Protein AF-A0A7W1TIG7-F1 (afdb_monomer_lite)

pLDDT: mean 81.59, std 11.73, range [43.5, 94.06]

Radius of gyration: 27.11 Å; chains: 1; bounding box: 60×19×97 Å

Sequence (153 aa):
MLNHCSVDQKTMEKQCDNNDLTMRTILGYTNSSRKVLTMQTILLFLNLLVSLASAVAAVIALIQPASFSGSSHVVPGEVFYVRMYAARSIPFGLAAGILPFWPGGPAVAWVLFTAAVIQIMDVIIAVGKKERGMIIGASVGALVHLLCGIAIM

Structure (mmCIF, N/CA/C/O backbone):
data_AF-A0A7W1TIG7-F1
#
_entry.id   AF-A0A7W1TIG7-F1
#
loop_
_atom_site.group_PDB
_atom_site.id
_atom_site.type_symbol
_atom_site.label_atom_id
_atom_site.label_alt_id
_atom_site.label_comp_id
_atom_site.label_asym_id
_atom_site.label_entity_id
_atom_site.label_seq_id
_atom_site.pdbx_PDB_ins_code
_atom_site.Cartn_x
_atom_site.Cartn_y
_atom_site.Cartn_z
_atom_site.occupancy
_atom_site.B_iso_or_equiv
_atom_site.auth_seq_id
_atom_site.auth_comp_id
_atom_site.auth_asym_id
_atom_site.auth_atom_id
_atom_site.pdbx_PDB_model_num
ATOM 1 N N . MET A 1 1 ? -37.304 5.225 68.925 1.00 43.50 1 MET A N 1
ATOM 2 C CA . MET A 1 1 ? -37.743 5.204 67.511 1.00 43.50 1 MET A CA 1
ATOM 3 C C . MET A 1 1 ? -36.669 5.836 66.619 1.00 43.50 1 MET A C 1
ATOM 5 O O . MET A 1 1 ? -36.873 6.950 66.181 1.00 43.50 1 MET A O 1
ATOM 9 N N . LEU A 1 2 ? -35.517 5.201 66.368 1.00 50.16 2 LEU A N 1
ATOM 10 C CA . LEU A 1 2 ? -34.497 5.757 65.450 1.00 50.16 2 LEU A CA 1
ATOM 11 C C . LEU A 1 2 ? -33.578 4.646 64.899 1.00 50.16 2 LEU A C 1
ATOM 13 O O . LEU A 1 2 ? -32.390 4.679 65.150 1.00 50.16 2 LEU A O 1
ATOM 17 N N . ASN A 1 3 ? -34.097 3.632 64.197 1.00 48.94 3 ASN A N 1
ATOM 18 C CA . ASN A 1 3 ? -33.246 2.562 63.628 1.00 48.94 3 ASN A CA 1
ATOM 19 C C . ASN A 1 3 ? -33.622 2.199 62.179 1.00 48.94 3 ASN A C 1
ATOM 21 O O . ASN A 1 3 ? -33.598 1.035 61.804 1.00 48.94 3 ASN A O 1
ATOM 25 N N . HIS A 1 4 ? -33.982 3.187 61.354 1.00 50.22 4 HIS A N 1
ATOM 26 C CA . HIS A 1 4 ? -34.264 2.945 59.928 1.00 50.22 4 HIS A CA 1
ATOM 27 C C . HIS A 1 4 ? -33.382 3.734 58.946 1.00 50.22 4 HIS A C 1
ATOM 29 O O . HIS A 1 4 ? -33.599 3.645 57.744 1.00 50.22 4 HIS A O 1
ATOM 35 N N . CYS A 1 5 ? -32.348 4.437 59.427 1.00 51.44 5 CYS A N 1
ATOM 36 C CA . CYS A 1 5 ? -31.418 5.207 58.586 1.00 51.44 5 CYS A CA 1
ATOM 37 C C . CYS A 1 5 ? -30.017 4.567 58.472 1.00 51.44 5 CYS A C 1
ATOM 39 O O . CYS A 1 5 ? -29.043 5.255 58.202 1.00 51.44 5 CYS A O 1
ATOM 41 N N . SER A 1 6 ? -29.888 3.255 58.705 1.00 53.66 6 SER A N 1
ATOM 42 C CA . SER A 1 6 ? -28.686 2.482 58.362 1.00 53.66 6 SER A CA 1
ATOM 43 C C . SER A 1 6 ? -28.993 1.574 57.172 1.00 53.66 6 SER A C 1
ATOM 45 O O . SER A 1 6 ? -28.820 0.356 57.243 1.00 53.66 6 SER A O 1
ATOM 47 N N . VAL A 1 7 ? -29.490 2.150 56.069 1.00 59.22 7 VAL A N 1
ATOM 48 C CA . VAL A 1 7 ? -29.184 1.533 54.772 1.00 59.22 7 VAL A CA 1
ATOM 49 C C . VAL A 1 7 ? -27.665 1.427 54.764 1.00 59.22 7 VAL A C 1
ATOM 51 O O . VAL A 1 7 ? -26.959 2.428 54.838 1.00 59.22 7 VAL A O 1
ATOM 54 N N . ASP A 1 8 ? -27.226 0.186 54.900 1.00 66.44 8 ASP A N 1
ATOM 55 C CA . ASP A 1 8 ? -25.926 -0.243 55.377 1.00 66.44 8 ASP A CA 1
ATOM 56 C C . ASP A 1 8 ? -24.800 0.571 54.721 1.00 66.44 8 ASP A C 1
ATOM 58 O O . ASP A 1 8 ? -24.540 0.442 53.526 1.00 66.44 8 ASP A O 1
ATOM 62 N N . GLN A 1 9 ? -24.145 1.448 55.493 1.00 74.19 9 GLN A N 1
ATOM 63 C CA . GLN A 1 9 ? -23.040 2.298 55.026 1.00 74.19 9 GLN A CA 1
ATOM 64 C C . GLN A 1 9 ? -21.955 1.458 54.329 1.00 74.19 9 GLN A C 1
ATOM 66 O O . GLN A 1 9 ? -21.355 1.889 53.348 1.00 74.19 9 GLN A O 1
ATOM 71 N N . LYS A 1 10 ? -21.794 0.207 54.772 1.00 76.62 10 LYS A N 1
ATOM 72 C CA . LYS A 1 10 ? -20.890 -0.788 54.193 1.00 76.62 10 LYS A CA 1
ATOM 73 C C . LYS A 1 10 ? -21.344 -1.279 52.816 1.00 76.62 10 LYS A C 1
ATOM 75 O O . LYS A 1 10 ? -20.521 -1.606 51.966 1.00 76.62 10 LYS A O 1
ATOM 80 N N . THR A 1 11 ? -22.652 -1.335 52.587 1.00 80.69 11 THR A N 1
ATOM 81 C CA . THR A 1 11 ? -23.248 -1.634 51.280 1.00 80.69 11 THR A CA 1
ATOM 82 C C . THR A 1 11 ? -23.084 -0.451 50.320 1.00 80.69 11 THR A C 1
ATOM 84 O O . THR A 1 11 ? -22.775 -0.665 49.149 1.00 80.69 11 THR A O 1
ATOM 87 N N . MET A 1 12 ? -23.197 0.792 50.802 1.00 76.12 12 MET A N 1
ATOM 88 C CA . MET A 1 12 ? -22.926 1.992 49.993 1.00 76.12 12 MET A CA 1
ATOM 89 C C . MET A 1 12 ? -21.445 2.107 49.592 1.00 76.12 12 MET A C 1
ATOM 91 O O . MET A 1 12 ? -21.154 2.430 48.443 1.00 76.12 12 MET A O 1
ATOM 95 N N . GLU A 1 13 ? -20.517 1.789 50.497 1.00 82.44 13 GLU A N 1
ATOM 96 C CA . GLU A 1 13 ? -19.069 1.809 50.233 1.00 82.44 13 GLU A CA 1
ATOM 97 C C . GLU A 1 13 ? -18.673 0.773 49.168 1.00 82.44 13 GLU A C 1
ATOM 99 O O . GLU A 1 13 ? -18.055 1.120 48.164 1.00 82.44 13 GLU A O 1
ATOM 104 N N . LYS A 1 14 ? -19.172 -0.467 49.288 1.00 84.75 14 LYS A N 1
ATOM 105 C CA . LYS A 1 14 ? -18.991 -1.511 48.261 1.00 84.75 14 LYS A CA 1
ATOM 106 C C . LYS A 1 14 ? -19.571 -1.126 46.902 1.00 84.75 14 LYS A C 1
ATOM 108 O O . LYS A 1 14 ? -19.012 -1.483 45.868 1.00 84.75 14 LYS A O 1
ATOM 113 N N . GLN A 1 15 ? -20.709 -0.434 46.896 1.00 87.62 15 GLN A N 1
ATOM 114 C CA . GLN A 1 15 ? -21.323 0.030 45.657 1.00 87.62 15 GLN A CA 1
ATOM 115 C C . GLN A 1 15 ? -20.476 1.122 44.993 1.00 87.62 15 GLN A C 1
ATOM 117 O O . GLN A 1 15 ? -20.342 1.129 43.770 1.00 87.62 15 GLN A O 1
ATOM 122 N N . CYS A 1 16 ? -19.875 2.014 45.783 1.00 83.81 16 CYS A N 1
ATOM 123 C CA . CYS A 1 16 ? -18.953 3.034 45.290 1.00 83.81 16 CYS A CA 1
ATOM 124 C C . CYS A 1 16 ? -17.688 2.402 44.683 1.00 83.81 16 CYS A C 1
ATOM 126 O O . CYS A 1 16 ? -17.332 2.730 43.552 1.00 83.81 16 CYS A O 1
ATOM 128 N N . ASP A 1 17 ? -17.089 1.422 45.367 1.00 89.88 17 ASP A N 1
ATOM 129 C CA . ASP A 1 17 ? -15.911 0.689 44.880 1.00 89.88 17 ASP A CA 1
ATOM 130 C C . ASP A 1 17 ? -16.193 -0.087 43.583 1.00 89.88 17 ASP A C 1
ATOM 132 O O . ASP A 1 17 ? -15.406 -0.041 42.635 1.00 89.88 17 ASP A O 1
ATOM 136 N N . ASN A 1 18 ? -17.345 -0.762 43.492 1.00 92.88 18 ASN A N 1
ATOM 137 C CA . ASN A 1 18 ? -17.758 -1.458 42.269 1.00 92.88 18 ASN A CA 1
ATOM 138 C C . ASN A 1 18 ? -17.959 -0.491 41.095 1.00 92.88 18 ASN A C 1
ATOM 140 O O . ASN A 1 18 ? -17.590 -0.810 39.960 1.00 92.88 18 ASN A O 1
ATOM 144 N N . ASN A 1 19 ? -18.526 0.689 41.351 1.00 92.25 19 ASN A N 1
ATOM 145 C CA . ASN A 1 19 ? -18.709 1.715 40.330 1.00 92.25 19 ASN A CA 1
ATOM 146 C C . ASN A 1 19 ? -17.365 2.301 39.872 1.00 92.25 19 ASN A C 1
ATOM 148 O O . ASN A 1 19 ? -17.180 2.472 38.668 1.00 92.25 19 ASN A O 1
ATOM 152 N N . ASP A 1 20 ? -16.413 2.544 40.783 1.00 91.94 20 ASP A N 1
ATOM 153 C CA . ASP A 1 20 ? -15.056 3.001 40.433 1.00 91.94 20 ASP A CA 1
ATOM 154 C C . ASP A 1 20 ? -14.320 1.956 39.581 1.00 91.94 20 ASP A C 1
ATOM 156 O O . ASP A 1 20 ? -13.775 2.282 38.524 1.00 91.94 20 ASP A O 1
ATOM 160 N N . LEU A 1 21 ? -14.380 0.675 39.963 1.00 92.25 21 LEU A N 1
ATOM 161 C CA . LEU A 1 21 ? -13.763 -0.415 39.202 1.00 92.25 21 LEU A CA 1
ATOM 162 C C . LEU A 1 21 ? -14.391 -0.567 37.806 1.00 92.25 21 LEU A C 1
ATOM 164 O O . LEU A 1 21 ? -13.682 -0.727 36.805 1.00 92.25 21 LEU A O 1
ATOM 168 N N . THR A 1 22 ? -15.719 -0.458 37.721 1.00 91.62 22 THR A N 1
ATOM 169 C CA . THR A 1 22 ? -16.458 -0.473 36.450 1.00 91.62 22 THR A CA 1
ATOM 170 C C . THR A 1 22 ? -16.057 0.719 35.580 1.00 91.62 22 THR A C 1
ATOM 172 O O . THR A 1 22 ? -15.774 0.556 34.392 1.00 91.62 22 THR A O 1
ATOM 175 N N . MET A 1 23 ? -15.944 1.913 36.167 1.00 90.31 23 MET A N 1
ATOM 176 C CA . MET A 1 23 ? -15.572 3.133 35.455 1.00 90.31 23 MET A CA 1
ATOM 177 C C . MET A 1 23 ? -14.130 3.077 34.943 1.00 90.31 23 MET A C 1
ATOM 179 O O . MET A 1 23 ? -13.889 3.392 33.778 1.00 90.31 23 MET A O 1
ATOM 183 N N . ARG A 1 24 ? -13.178 2.586 35.747 1.00 91.12 24 ARG A N 1
ATOM 184 C CA . ARG A 1 24 ? -11.791 2.336 35.313 1.00 91.12 24 ARG A CA 1
ATOM 185 C C . ARG A 1 24 ? -11.718 1.322 34.175 1.00 91.12 24 ARG A C 1
ATOM 187 O O . ARG A 1 24 ? -10.952 1.525 33.235 1.00 91.12 24 ARG A O 1
ATOM 194 N N . THR A 1 25 ? -12.536 0.272 34.221 1.00 90.81 25 THR A N 1
ATOM 195 C CA . THR A 1 25 ? -12.593 -0.752 33.166 1.00 90.81 25 THR A CA 1
ATOM 196 C C . THR A 1 25 ? -13.126 -0.171 31.854 1.00 90.81 25 THR A C 1
ATOM 198 O O . THR A 1 25 ? -12.513 -0.359 30.803 1.00 90.81 25 THR A O 1
ATOM 201 N N . ILE A 1 26 ? -14.211 0.610 31.904 1.00 90.56 26 ILE A N 1
ATOM 202 C CA . ILE A 1 26 ? -14.780 1.286 30.726 1.00 90.56 26 ILE A CA 1
ATOM 203 C C . ILE A 1 26 ? -13.800 2.326 30.167 1.00 90.56 26 ILE A C 1
ATOM 205 O O . ILE A 1 26 ? -13.579 2.388 28.956 1.00 90.56 26 ILE A O 1
ATOM 209 N N . LEU A 1 27 ? -13.166 3.133 31.021 1.00 91.38 27 LEU A N 1
ATOM 210 C CA . LEU A 1 27 ? -12.159 4.110 30.597 1.00 91.38 27 LEU A CA 1
ATOM 211 C C . LEU A 1 27 ? -10.938 3.428 29.966 1.00 91.38 27 LEU A C 1
ATOM 213 O O . LEU A 1 27 ? -10.441 3.890 28.939 1.00 91.38 27 LEU A O 1
ATOM 217 N N . GLY A 1 28 ? -10.492 2.297 30.517 1.00 88.88 28 GLY A N 1
ATOM 218 C CA . GLY A 1 28 ? -9.431 1.476 29.932 1.00 88.88 28 GLY A CA 1
ATOM 219 C C . GLY A 1 28 ? -9.813 0.924 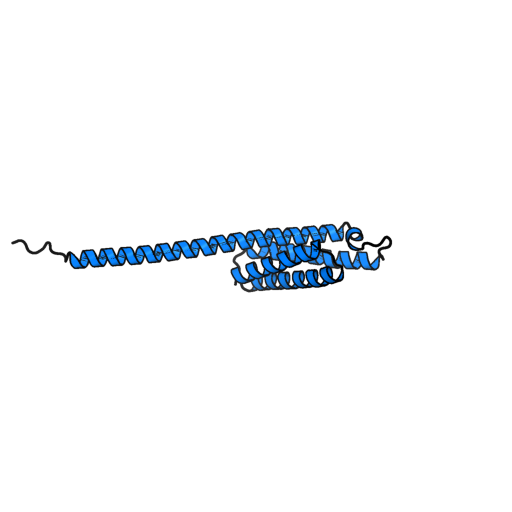28.556 1.00 88.88 28 GLY A C 1
ATOM 220 O O . GLY A 1 28 ? -9.059 1.085 27.593 1.00 88.88 28 GLY A O 1
ATOM 221 N N . TYR A 1 29 ? -11.011 0.350 28.434 1.00 89.56 29 TYR A N 1
ATOM 222 C CA . TYR A 1 29 ? -11.525 -0.183 27.170 1.00 89.56 29 TYR A CA 1
ATOM 223 C C . TYR A 1 29 ? -11.684 0.904 26.101 1.00 89.56 29 TYR A C 1
ATOM 225 O O . TYR A 1 29 ? -11.236 0.736 24.966 1.00 89.56 29 TYR A O 1
ATOM 233 N N . THR A 1 30 ? -12.272 2.048 26.456 1.00 89.06 30 THR A N 1
ATOM 234 C CA . THR A 1 30 ? -12.462 3.174 25.530 1.00 89.06 30 THR A CA 1
ATOM 235 C C . THR A 1 30 ? -11.135 3.808 25.118 1.00 89.06 30 THR A C 1
ATOM 237 O O . THR A 1 30 ? -10.984 4.183 23.957 1.00 89.06 30 THR A O 1
ATOM 240 N N . ASN A 1 31 ? -10.145 3.903 26.014 1.00 91.12 31 ASN A N 1
ATOM 241 C CA . ASN A 1 31 ? -8.803 4.386 25.672 1.00 91.12 31 ASN A CA 1
ATOM 242 C C . ASN A 1 31 ? -8.090 3.427 24.709 1.00 91.12 31 ASN A C 1
ATOM 244 O O . ASN A 1 31 ? -7.545 3.873 23.701 1.00 91.12 31 ASN A O 1
ATOM 248 N N . SER A 1 32 ? -8.152 2.121 24.980 1.00 90.56 32 SER A N 1
ATOM 249 C CA . SER A 1 32 ? -7.579 1.086 24.114 1.00 90.56 32 SER A CA 1
ATOM 250 C C . SER A 1 32 ? -8.236 1.081 22.731 1.00 90.56 32 SER A C 1
ATOM 252 O O . SER A 1 32 ? -7.548 1.187 21.718 1.00 90.56 32 SER A O 1
ATOM 254 N N . SER A 1 33 ? -9.570 1.094 22.679 1.00 84.56 33 SER A N 1
ATOM 255 C CA . SER A 1 33 ? -10.329 1.146 21.424 1.00 84.56 33 SER A CA 1
ATOM 256 C C . SER A 1 33 ? -9.996 2.403 20.621 1.00 84.56 33 SER A C 1
ATOM 258 O O . SER A 1 33 ? -9.731 2.329 19.425 1.00 84.56 33 SER A O 1
ATOM 260 N N . ARG A 1 34 ? -9.912 3.565 21.282 1.00 86.31 34 ARG A N 1
ATOM 261 C CA . ARG A 1 34 ? -9.522 4.821 20.630 1.00 86.31 34 ARG A CA 1
ATOM 262 C C . ARG A 1 34 ? -8.105 4.741 20.059 1.00 86.31 34 ARG A C 1
ATOM 264 O O . ARG A 1 34 ? -7.898 5.178 18.933 1.00 86.31 34 ARG A O 1
ATOM 271 N N . LYS A 1 35 ? -7.152 4.149 20.790 1.00 84.62 35 LYS A N 1
ATOM 272 C CA . LYS A 1 35 ? -5.781 3.924 20.300 1.00 84.62 35 LYS A CA 1
ATOM 273 C C . LYS A 1 35 ? -5.768 3.033 19.059 1.00 84.62 35 LYS A C 1
ATOM 275 O O . LYS A 1 35 ? -5.141 3.408 18.071 1.00 84.62 35 LYS A O 1
ATOM 280 N N . VAL A 1 36 ? -6.498 1.919 19.075 1.00 83.69 36 VAL A N 1
ATOM 281 C CA . VAL A 1 36 ? -6.612 1.010 17.922 1.00 83.69 36 VAL A CA 1
ATOM 282 C C . VAL A 1 36 ? -7.195 1.738 16.709 1.00 83.69 36 VAL A C 1
ATOM 284 O O . VAL A 1 36 ? -6.572 1.723 15.650 1.00 83.69 36 VAL A O 1
ATOM 287 N N . LEU A 1 37 ? -8.299 2.478 16.872 1.00 84.62 37 LEU A N 1
ATOM 288 C CA . LEU A 1 37 ? -8.898 3.259 15.781 1.00 84.62 37 LEU A CA 1
ATOM 289 C C . LEU A 1 37 ? -7.937 4.322 15.228 1.00 84.62 37 LEU A C 1
ATOM 291 O O . LEU A 1 37 ? -7.837 4.494 14.012 1.00 84.62 37 LEU A O 1
ATOM 295 N N . THR A 1 38 ? -7.206 5.032 16.095 1.00 86.06 38 THR A N 1
ATOM 296 C CA . THR A 1 38 ? -6.226 6.034 15.641 1.00 86.06 38 THR A CA 1
ATOM 297 C C . THR A 1 38 ? -5.070 5.402 14.871 1.00 86.06 38 THR A C 1
ATOM 299 O O . THR A 1 38 ? -4.688 5.921 13.826 1.00 86.06 38 THR A O 1
ATOM 302 N N . MET A 1 39 ? -4.551 4.260 15.331 1.00 87.62 39 MET A N 1
ATOM 303 C CA . MET A 1 39 ? -3.462 3.551 14.654 1.00 87.62 39 MET A CA 1
ATOM 304 C C . MET A 1 39 ? -3.908 2.994 13.305 1.00 87.62 39 MET A C 1
ATOM 306 O O . MET A 1 39 ? -3.209 3.166 12.309 1.00 87.62 39 MET A O 1
ATOM 310 N N . GLN A 1 40 ? -5.101 2.402 13.247 1.00 87.12 40 GLN A N 1
ATOM 311 C CA . GLN A 1 40 ? -5.694 1.920 12.003 1.00 87.12 40 GLN A CA 1
ATOM 312 C C . GLN A 1 40 ? -5.869 3.063 10.997 1.00 87.12 40 GLN A C 1
ATOM 314 O O . GLN A 1 40 ? -5.461 2.939 9.847 1.00 87.12 40 GLN A O 1
ATOM 319 N N . THR A 1 41 ? -6.377 4.213 11.445 1.00 88.19 41 THR A N 1
ATOM 320 C CA . THR A 1 41 ? -6.530 5.405 10.597 1.00 88.19 41 THR A CA 1
ATOM 321 C C . THR A 1 41 ? -5.188 5.854 10.017 1.00 88.19 41 THR A C 1
ATOM 323 O O . THR A 1 41 ? -5.086 6.103 8.818 1.00 88.19 41 THR A O 1
ATOM 326 N N . ILE A 1 42 ? -4.133 5.905 10.835 1.00 90.44 42 ILE A N 1
ATOM 327 C CA . ILE A 1 42 ? -2.785 6.275 10.378 1.00 90.44 42 ILE A CA 1
ATOM 328 C C . ILE A 1 42 ? -2.285 5.299 9.304 1.00 90.44 42 ILE A C 1
ATOM 330 O O . ILE A 1 42 ? -1.782 5.740 8.270 1.00 90.44 42 ILE A O 1
ATOM 334 N N . LEU A 1 43 ? -2.457 3.988 9.506 1.00 90.12 43 LEU A N 1
ATOM 335 C CA . LEU A 1 43 ? -2.046 2.970 8.533 1.00 90.12 43 LEU A CA 1
ATOM 336 C C . LEU A 1 43 ? -2.789 3.099 7.198 1.00 90.12 43 LEU A C 1
ATOM 338 O O . LEU A 1 43 ? -2.159 2.976 6.148 1.00 90.12 43 LEU A O 1
ATOM 342 N N . LEU A 1 44 ? -4.089 3.412 7.220 1.00 90.25 44 LEU A N 1
ATOM 343 C CA . LEU A 1 44 ? -4.882 3.649 6.007 1.00 90.25 44 LEU A CA 1
ATOM 344 C C . LEU A 1 44 ? -4.337 4.831 5.195 1.00 90.25 44 LEU A C 1
ATOM 346 O O . LEU A 1 44 ? -4.145 4.719 3.983 1.00 90.25 44 LEU A O 1
ATOM 350 N N . PHE A 1 45 ? -4.025 5.947 5.859 1.00 92.19 45 PHE A N 1
ATOM 351 C CA . PHE A 1 45 ? -3.450 7.119 5.195 1.00 92.19 45 PHE A CA 1
ATOM 352 C C . PHE A 1 45 ? -2.039 6.860 4.659 1.00 92.19 45 PHE A C 1
ATOM 354 O O . PHE A 1 45 ? -1.734 7.258 3.534 1.00 92.19 45 PHE A O 1
ATOM 361 N N . LEU A 1 46 ? -1.185 6.168 5.419 1.00 90.50 46 LEU A N 1
ATOM 362 C CA . LEU A 1 46 ? 0.148 5.784 4.946 1.00 90.50 46 LEU A CA 1
ATOM 363 C C . LEU A 1 46 ? 0.063 4.859 3.730 1.00 90.50 46 LEU A C 1
ATOM 365 O O . LEU A 1 46 ? 0.779 5.069 2.752 1.00 90.50 46 LEU A O 1
ATOM 369 N N . ASN A 1 47 ? -0.846 3.882 3.757 1.00 91.12 47 ASN A N 1
ATOM 370 C CA . ASN A 1 47 ? -1.102 2.994 2.630 1.00 91.12 47 ASN A CA 1
ATOM 371 C C . ASN A 1 47 ? -1.542 3.770 1.390 1.00 91.12 47 ASN A C 1
ATOM 373 O O . ASN A 1 47 ? -0.999 3.541 0.313 1.00 91.12 47 ASN A O 1
ATOM 377 N N . LEU A 1 48 ? -2.460 4.726 1.540 1.00 90.75 48 LEU A N 1
ATOM 378 C CA . LEU A 1 48 ? -2.892 5.581 0.437 1.00 90.75 48 LEU A CA 1
ATOM 379 C C . LEU A 1 48 ? -1.726 6.369 -0.169 1.00 90.75 48 LEU A C 1
ATOM 381 O O . LEU A 1 48 ? -1.561 6.373 -1.388 1.00 90.75 48 LEU A O 1
ATOM 385 N N . LEU A 1 49 ? -0.904 7.008 0.668 1.00 91.12 49 LEU A N 1
ATOM 386 C CA . LEU A 1 49 ? 0.245 7.800 0.220 1.00 91.12 49 LEU A CA 1
ATOM 387 C C . LEU A 1 49 ? 1.261 6.950 -0.545 1.00 91.12 49 LEU A C 1
ATOM 389 O O . LEU A 1 49 ? 1.693 7.339 -1.629 1.00 91.12 49 LEU A O 1
ATOM 393 N N . VAL A 1 50 ? 1.604 5.778 -0.010 1.00 88.94 50 VAL A N 1
ATOM 394 C CA . VAL A 1 50 ? 2.489 4.816 -0.677 1.00 88.94 50 VAL A CA 1
ATOM 395 C C . VAL A 1 50 ? 1.896 4.376 -2.011 1.00 88.94 50 VAL A C 1
ATOM 397 O O . VAL A 1 50 ? 2.596 4.380 -3.020 1.00 88.94 50 VAL A O 1
ATOM 400 N N . SER A 1 51 ? 0.609 4.032 -2.042 1.00 88.38 51 SER A N 1
ATOM 401 C CA . SER A 1 51 ? -0.041 3.544 -3.259 1.00 88.38 51 SER A CA 1
ATOM 402 C C . SER A 1 51 ? -0.086 4.607 -4.357 1.00 88.38 51 SER A C 1
ATOM 404 O O . SER A 1 51 ? 0.156 4.310 -5.528 1.00 88.38 51 SER A O 1
ATOM 406 N N . LEU A 1 52 ? -0.338 5.865 -3.982 1.00 88.38 52 LEU A N 1
ATOM 40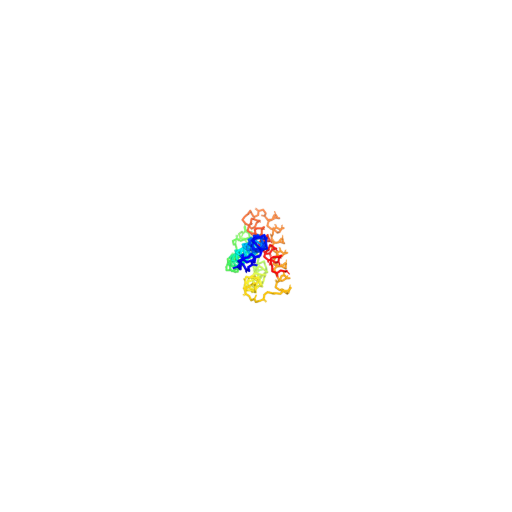7 C CA . LEU A 1 52 ? -0.276 7.004 -4.895 1.00 88.38 52 LEU A CA 1
ATOM 408 C C . LEU A 1 52 ? 1.147 7.245 -5.398 1.00 88.38 52 LEU A C 1
ATOM 410 O O . LEU A 1 52 ? 1.333 7.444 -6.596 1.00 88.38 52 LEU A O 1
ATOM 414 N N . ALA A 1 53 ? 2.152 7.179 -4.523 1.00 85.94 53 ALA A N 1
ATOM 415 C CA . ALA A 1 53 ? 3.550 7.317 -4.923 1.00 85.94 53 ALA A CA 1
ATOM 416 C C . ALA A 1 53 ? 3.960 6.226 -5.929 1.00 85.94 53 ALA A C 1
ATOM 418 O O . ALA A 1 53 ? 4.579 6.534 -6.947 1.00 85.94 53 ALA A O 1
ATOM 419 N N . SER A 1 54 ? 3.544 4.976 -5.704 1.00 85.00 54 SER A N 1
ATOM 420 C CA . SER A 1 54 ? 3.758 3.863 -6.638 1.00 85.00 54 SER A CA 1
ATOM 421 C C . SER A 1 54 ? 3.039 4.074 -7.974 1.00 85.00 54 SER A C 1
ATOM 423 O O . SER A 1 54 ? 3.620 3.834 -9.032 1.00 85.00 54 SER A O 1
ATOM 425 N N . ALA A 1 55 ? 1.798 4.573 -7.959 1.00 84.81 55 ALA A N 1
ATOM 426 C CA . ALA A 1 55 ? 1.063 4.896 -9.182 1.00 84.81 55 ALA A CA 1
ATOM 427 C C . ALA A 1 55 ? 1.742 6.027 -9.975 1.00 84.81 55 ALA A C 1
ATOM 429 O O . ALA A 1 55 ? 1.885 5.923 -11.192 1.00 84.81 55 ALA A O 1
ATOM 430 N N . VAL A 1 56 ? 2.224 7.074 -9.298 1.00 84.94 56 VAL A N 1
ATOM 431 C CA . VAL A 1 56 ? 2.996 8.162 -9.922 1.00 84.94 56 VAL A CA 1
ATOM 432 C C . VAL A 1 56 ? 4.298 7.632 -10.517 1.00 84.94 56 VAL A C 1
ATOM 434 O O . VAL A 1 56 ? 4.617 7.958 -11.658 1.00 84.94 56 VAL A O 1
ATOM 437 N N . ALA A 1 57 ? 5.024 6.769 -9.803 1.00 80.56 57 ALA A N 1
ATOM 438 C CA . ALA A 1 57 ? 6.232 6.134 -10.326 1.00 80.56 57 ALA A CA 1
ATOM 439 C C . ALA A 1 57 ? 5.943 5.305 -11.591 1.00 80.56 57 ALA A C 1
ATOM 441 O O . ALA A 1 57 ? 6.683 5.401 -12.571 1.00 80.56 57 ALA A O 1
ATOM 442 N N . ALA A 1 58 ? 4.831 4.564 -11.619 1.00 79.75 58 ALA A N 1
ATOM 443 C CA . ALA A 1 58 ? 4.387 3.837 -12.807 1.00 79.75 58 ALA A CA 1
ATOM 444 C C . ALA A 1 58 ? 4.033 4.782 -13.973 1.00 79.75 58 ALA A C 1
ATOM 446 O O . ALA A 1 58 ? 4.412 4.520 -15.114 1.00 79.75 58 ALA A O 1
ATOM 447 N N . VAL A 1 59 ? 3.377 5.918 -13.708 1.00 82.12 59 VAL A N 1
ATOM 448 C CA . VAL A 1 59 ? 3.114 6.952 -14.728 1.00 82.12 59 VAL A CA 1
ATOM 449 C C . VAL A 1 59 ? 4.418 7.537 -15.279 1.00 82.12 59 VAL A C 1
ATOM 451 O O . VAL A 1 59 ? 4.562 7.679 -16.492 1.00 82.12 59 VAL A O 1
ATOM 454 N N . ILE A 1 60 ? 5.397 7.831 -14.423 1.00 79.44 60 ILE A N 1
ATOM 455 C CA . ILE A 1 60 ? 6.714 8.319 -14.860 1.00 79.44 60 ILE A CA 1
ATOM 456 C C . ILE A 1 60 ? 7.397 7.270 -15.748 1.00 79.44 60 ILE A C 1
ATOM 458 O O . ILE A 1 60 ? 7.908 7.616 -16.813 1.00 79.44 60 ILE A O 1
ATOM 462 N N . ALA A 1 61 ? 7.338 5.988 -15.375 1.00 73.12 61 ALA A N 1
ATOM 463 C CA . ALA A 1 61 ? 7.871 4.892 -16.186 1.00 73.12 61 ALA A CA 1
ATOM 464 C C . ALA A 1 61 ? 7.163 4.744 -17.551 1.00 73.12 61 ALA A C 1
ATOM 466 O O . ALA A 1 61 ? 7.808 4.375 -18.534 1.00 73.12 61 ALA A O 1
ATOM 467 N N . LEU A 1 62 ? 5.865 5.074 -17.653 1.00 72.88 62 LEU A N 1
ATOM 468 C CA . LEU A 1 62 ? 5.139 5.116 -18.934 1.00 72.88 62 LEU A CA 1
ATOM 469 C C . LEU A 1 62 ? 5.647 6.226 -19.857 1.00 72.88 62 LEU A C 1
ATOM 471 O O . LEU A 1 62 ? 5.869 5.997 -21.055 1.00 72.88 62 LEU A O 1
ATOM 475 N N . ILE A 1 63 ? 5.772 7.434 -19.302 1.00 75.25 63 ILE A N 1
ATOM 476 C CA . ILE A 1 63 ? 6.081 8.653 -20.055 1.00 75.25 63 ILE A CA 1
ATOM 477 C C . ILE A 1 63 ? 7.558 8.666 -20.448 1.00 75.25 63 ILE A C 1
ATOM 479 O O . ILE A 1 63 ? 7.882 8.964 -21.599 1.00 75.25 63 ILE A O 1
ATOM 483 N N . GLN A 1 64 ? 8.447 8.283 -19.528 1.00 69.81 64 GLN A N 1
ATOM 484 C CA . GLN A 1 64 ? 9.895 8.376 -19.697 1.00 69.81 64 GLN A CA 1
ATOM 485 C C . GLN A 1 64 ? 10.612 7.038 -19.417 1.00 69.81 64 GLN A C 1
ATOM 487 O O . GLN A 1 64 ? 11.419 6.927 -18.493 1.00 69.81 64 GLN A O 1
ATOM 492 N N . PRO A 1 65 ? 10.376 6.006 -20.250 1.00 61.16 65 PRO A N 1
ATOM 493 C CA . PRO A 1 65 ? 10.954 4.671 -20.067 1.00 61.16 65 PRO A CA 1
ATOM 494 C C . PRO A 1 65 ? 12.490 4.661 -20.177 1.00 61.16 65 PRO A C 1
ATOM 496 O O . PRO A 1 65 ? 13.152 3.834 -19.552 1.00 61.16 65 PRO A O 1
ATOM 499 N N . ALA A 1 66 ? 13.071 5.617 -20.914 1.00 57.53 66 ALA A N 1
ATOM 500 C CA . ALA A 1 66 ? 14.519 5.779 -21.068 1.00 57.53 66 ALA A CA 1
ATOM 501 C C . ALA A 1 66 ? 15.243 6.188 -19.767 1.00 57.53 66 ALA A C 1
ATOM 503 O O . ALA A 1 66 ? 16.446 5.974 -19.651 1.00 57.53 66 ALA A O 1
ATOM 504 N N . SER A 1 67 ? 14.529 6.706 -18.759 1.00 54.59 67 SER A N 1
ATOM 505 C CA . SER A 1 67 ? 15.114 7.021 -17.447 1.00 54.59 67 SER A CA 1
ATOM 506 C C . SER A 1 67 ? 15.504 5.771 -16.642 1.00 54.59 67 SER A C 1
ATOM 508 O O . SER A 1 67 ? 16.265 5.885 -15.689 1.00 54.59 67 SER A O 1
ATOM 510 N N . PHE A 1 68 ? 15.016 4.581 -17.026 1.00 54.28 68 PHE A N 1
ATOM 511 C CA . PHE A 1 68 ? 15.274 3.302 -16.344 1.00 54.28 68 PHE A CA 1
ATOM 512 C C . PHE A 1 68 ? 16.169 2.325 -17.132 1.00 54.28 68 PHE A C 1
ATOM 514 O O . PHE A 1 68 ? 16.464 1.232 -16.625 1.00 54.28 68 PHE A O 1
ATOM 521 N N . SER A 1 69 ? 16.570 2.661 -18.367 1.00 52.41 69 SER A N 1
ATOM 522 C CA . SER A 1 69 ? 17.407 1.778 -19.198 1.00 52.41 69 SER A CA 1
ATOM 523 C C . SER A 1 69 ? 18.905 1.984 -18.971 1.00 52.41 69 SER A C 1
ATOM 525 O O . SER A 1 69 ? 19.673 1.051 -19.177 1.00 52.41 69 SER A O 1
ATOM 527 N N . GLY A 1 70 ? 19.337 3.190 -18.577 1.00 53.84 70 GLY A N 1
ATOM 528 C CA . GLY A 1 70 ? 20.759 3.533 -18.442 1.00 53.84 70 GLY A CA 1
ATOM 529 C C . GLY A 1 70 ? 21.578 3.380 -19.736 1.00 53.84 70 GLY A C 1
ATOM 530 O O . GLY A 1 70 ? 22.798 3.517 -19.699 1.00 53.84 70 GLY A O 1
ATOM 531 N N . SER A 1 71 ? 20.932 3.095 -20.874 1.00 50.88 71 SER A N 1
ATOM 532 C CA . SER A 1 71 ? 21.557 2.806 -22.163 1.00 50.88 71 SER A CA 1
ATOM 533 C C . SER A 1 71 ? 21.130 3.828 -23.216 1.00 50.88 71 SER A C 1
ATOM 535 O O . SER A 1 71 ? 19.971 4.236 -23.291 1.00 50.88 71 SER A O 1
ATOM 537 N N . SER A 1 72 ? 22.076 4.224 -24.070 1.00 54.09 72 SER A N 1
ATOM 538 C CA . SER A 1 72 ? 21.851 5.160 -25.182 1.00 54.09 72 SER A CA 1
ATOM 539 C C . SER A 1 72 ? 20.946 4.579 -26.280 1.00 54.09 72 SER A C 1
ATOM 541 O O . SER A 1 72 ? 20.402 5.325 -27.088 1.00 54.09 72 SER A O 1
ATOM 543 N N . HIS A 1 73 ? 20.774 3.252 -26.302 1.00 54.84 73 HIS A N 1
ATOM 544 C CA . HIS A 1 73 ? 19.937 2.513 -27.242 1.00 54.84 73 HIS A CA 1
ATOM 545 C C . HIS A 1 73 ? 18.987 1.595 -26.470 1.00 54.84 73 HIS A C 1
ATOM 547 O O . HIS A 1 73 ? 19.371 0.509 -26.042 1.00 54.84 73 HIS A O 1
ATOM 553 N N . VAL A 1 74 ? 17.744 2.041 -26.295 1.00 60.47 74 VAL A N 1
ATOM 554 C CA . VAL A 1 74 ? 16.657 1.207 -25.765 1.00 60.47 74 VAL A CA 1
ATOM 555 C C . VAL A 1 74 ? 15.969 0.533 -26.939 1.00 60.47 74 VAL A C 1
ATOM 557 O O . VAL A 1 74 ? 15.555 1.209 -27.885 1.00 60.47 74 VAL A O 1
ATOM 560 N N . VAL A 1 75 ? 15.853 -0.793 -26.908 1.00 71.38 75 VAL A N 1
ATOM 561 C CA . VAL A 1 75 ? 15.198 -1.525 -27.996 1.00 71.38 75 VAL A CA 1
ATOM 562 C C . VAL A 1 75 ? 13.690 -1.235 -27.929 1.00 71.38 75 VAL A C 1
ATOM 564 O O . VAL A 1 75 ? 13.117 -1.257 -26.837 1.00 71.38 75 VAL A O 1
ATOM 567 N N . PRO A 1 76 ? 12.992 -0.995 -29.056 1.00 68.50 76 PRO A N 1
ATOM 568 C CA . PRO A 1 76 ? 11.556 -0.689 -29.046 1.00 68.50 76 PRO A CA 1
ATOM 569 C C . PRO A 1 76 ? 10.688 -1.705 -28.277 1.00 68.50 76 PRO A C 1
ATOM 571 O O . PRO A 1 76 ? 9.689 -1.327 -27.663 1.00 68.50 76 PRO A O 1
ATOM 574 N N . GLY A 1 77 ? 11.092 -2.981 -28.256 1.00 68.50 77 GLY A N 1
ATOM 575 C CA . GLY A 1 77 ? 10.421 -4.040 -27.495 1.00 68.50 77 GLY A CA 1
ATOM 576 C C . GLY A 1 77 ? 10.508 -3.879 -25.971 1.00 68.50 77 GLY A C 1
ATOM 577 O O . GLY A 1 77 ? 9.541 -4.177 -25.273 1.00 68.50 77 GLY A O 1
ATOM 578 N N . GLU A 1 78 ? 11.612 -3.344 -25.446 1.00 70.25 78 GLU A N 1
ATOM 579 C CA . GLU A 1 78 ? 11.784 -3.095 -24.006 1.00 70.25 78 GLU A CA 1
ATOM 580 C C . GLU A 1 78 ? 10.873 -1.956 -23.536 1.00 70.25 78 GLU A C 1
ATOM 582 O O . GLU A 1 78 ? 10.226 -2.054 -22.493 1.00 70.25 78 GLU A O 1
ATOM 587 N N . VAL A 1 79 ? 10.747 -0.901 -24.349 1.00 71.25 79 VAL A N 1
ATOM 588 C CA . VAL A 1 79 ? 9.839 0.225 -24.082 1.00 71.25 79 VAL A CA 1
ATOM 589 C C . VAL A 1 79 ? 8.381 -0.227 -24.081 1.00 71.25 79 VAL A C 1
ATOM 591 O O . VAL A 1 79 ? 7.612 0.166 -23.203 1.00 71.25 79 VAL A O 1
ATOM 594 N N . PHE A 1 80 ? 7.993 -1.059 -25.050 1.00 75.94 80 PHE A N 1
ATOM 595 C CA . PHE A 1 80 ? 6.646 -1.623 -25.112 1.00 75.94 80 PHE A CA 1
ATOM 596 C C . PHE A 1 80 ? 6.332 -2.471 -23.871 1.00 75.94 80 PHE A C 1
ATOM 598 O O . PHE A 1 80 ? 5.277 -2.298 -23.259 1.00 75.94 80 PHE A O 1
ATOM 605 N N . TYR A 1 81 ? 7.273 -3.322 -23.452 1.00 74.44 81 TYR A N 1
ATOM 606 C CA . TYR A 1 81 ? 7.118 -4.181 -22.279 1.00 74.44 81 TYR A CA 1
ATOM 607 C C . TYR A 1 81 ? 6.977 -3.383 -20.973 1.00 74.44 81 TYR A C 1
ATOM 609 O O . TYR A 1 81 ? 6.046 -3.616 -20.199 1.00 74.44 81 TYR A O 1
ATOM 617 N N . VAL A 1 82 ? 7.839 -2.383 -20.753 1.00 74.75 82 VAL A N 1
ATOM 618 C CA . VAL A 1 82 ? 7.761 -1.494 -19.578 1.00 74.75 82 VAL A CA 1
ATOM 619 C C . VAL A 1 82 ? 6.427 -0.754 -19.543 1.00 74.75 82 VAL A C 1
ATOM 621 O O . VAL A 1 82 ? 5.789 -0.675 -18.492 1.00 74.75 82 VAL A O 1
ATOM 624 N N . ARG A 1 83 ? 5.961 -0.255 -20.694 1.00 75.31 83 ARG A N 1
ATOM 625 C CA . ARG A 1 83 ? 4.688 0.467 -20.764 1.00 75.31 83 ARG A CA 1
ATOM 626 C C . ARG A 1 83 ? 3.486 -0.423 -20.474 1.00 75.31 83 ARG A C 1
ATOM 628 O O . ARG A 1 83 ? 2.583 -0.010 -19.754 1.00 75.31 83 ARG A O 1
ATOM 635 N N . MET A 1 84 ? 3.481 -1.649 -20.986 1.00 82.44 84 MET A N 1
ATOM 636 C CA . MET A 1 84 ? 2.426 -2.618 -20.695 1.00 82.44 84 MET A CA 1
ATOM 637 C C . MET A 1 84 ? 2.332 -2.905 -19.190 1.00 82.44 84 MET A C 1
ATOM 639 O O . MET A 1 84 ? 1.241 -2.876 -18.617 1.00 82.44 84 MET A O 1
ATOM 643 N N . TYR A 1 85 ? 3.471 -3.149 -18.540 1.00 77.38 85 TYR A N 1
ATOM 644 C CA . TYR A 1 85 ? 3.499 -3.459 -17.112 1.00 77.38 85 TYR A CA 1
ATOM 645 C C . TYR A 1 85 ? 3.071 -2.257 -16.260 1.00 77.38 85 TYR A C 1
ATOM 647 O O . TYR A 1 85 ? 2.241 -2.388 -15.360 1.00 77.38 85 TYR A O 1
ATOM 655 N N . ALA A 1 86 ? 3.544 -1.057 -16.603 1.00 78.62 86 ALA A N 1
ATOM 656 C CA . ALA A 1 86 ? 3.177 0.166 -15.900 1.00 78.62 86 ALA A CA 1
ATOM 657 C C . ALA A 1 86 ? 1.683 0.517 -16.046 1.00 78.62 86 ALA A C 1
ATOM 659 O O . ALA A 1 86 ? 1.048 0.916 -15.068 1.00 78.62 86 ALA A O 1
ATOM 660 N N . ALA A 1 87 ? 1.085 0.293 -17.223 1.00 76.56 87 ALA A N 1
ATOM 661 C CA . ALA A 1 87 ? -0.348 0.501 -17.446 1.00 76.56 87 ALA A CA 1
ATOM 662 C C . ALA A 1 87 ? -1.221 -0.396 -16.553 1.00 76.56 87 ALA A C 1
ATOM 664 O O . ALA A 1 87 ? -2.294 0.025 -16.127 1.00 76.56 87 ALA A O 1
ATOM 665 N N . ARG A 1 88 ? -0.755 -1.610 -16.230 1.00 78.56 88 ARG A N 1
ATOM 666 C CA . ARG A 1 88 ? -1.427 -2.517 -15.286 1.00 78.56 88 ARG A CA 1
ATOM 667 C C . ARG A 1 88 ? -1.211 -2.107 -13.827 1.00 78.56 88 ARG A C 1
ATOM 669 O O . ARG A 1 88 ? -2.135 -2.234 -13.023 1.00 78.56 88 ARG A O 1
ATOM 676 N N . SER A 1 89 ? -0.021 -1.625 -13.478 1.00 82.19 89 SER A N 1
ATOM 677 C CA . SER A 1 89 ? 0.290 -1.228 -12.099 1.00 82.19 89 SER A CA 1
ATOM 678 C C . SER A 1 89 ? -0.492 -0.000 -11.630 1.00 82.19 89 SER A C 1
ATOM 680 O O . SER A 1 89 ? -0.780 0.096 -10.441 1.00 82.19 89 SER A O 1
ATOM 682 N N . ILE A 1 90 ? -0.897 0.910 -12.525 1.00 81.62 90 ILE A N 1
ATOM 683 C CA . ILE A 1 90 ? -1.650 2.120 -12.140 1.00 81.62 90 ILE A CA 1
ATOM 684 C C . ILE A 1 90 ? -3.039 1.788 -11.562 1.00 81.62 90 ILE A C 1
ATOM 686 O O . ILE A 1 90 ? -3.292 2.176 -10.419 1.00 81.62 90 ILE A O 1
ATOM 690 N N . PRO A 1 91 ? -3.936 1.056 -12.263 1.00 84.44 91 PRO A N 1
ATOM 691 C CA . PRO A 1 91 ? -5.224 0.659 -11.694 1.00 84.44 91 PRO A CA 1
ATOM 692 C C . PRO A 1 91 ? -5.071 -0.127 -10.395 1.00 84.44 91 PRO A C 1
ATOM 694 O O . PRO A 1 91 ? -5.828 0.085 -9.452 1.00 84.44 91 PRO A O 1
ATOM 697 N N . PHE A 1 92 ? -4.072 -1.012 -10.335 1.00 86.75 92 PHE A N 1
ATOM 698 C CA . PHE A 1 92 ? -3.828 -1.827 -9.156 1.00 86.75 92 PHE A CA 1
ATOM 699 C C . PHE A 1 92 ? -3.378 -0.984 -7.952 1.00 86.75 92 PHE A C 1
ATOM 701 O O . PHE A 1 92 ? -3.923 -1.145 -6.863 1.00 86.75 92 PHE A O 1
ATOM 708 N N . GLY A 1 93 ? -2.452 -0.040 -8.143 1.00 82.62 93 GLY A N 1
ATOM 709 C CA . GLY A 1 93 ? -2.026 0.892 -7.097 1.00 82.62 93 GLY A CA 1
ATOM 710 C C . GLY A 1 93 ? -3.176 1.774 -6.607 1.00 82.62 93 GLY A C 1
ATOM 711 O O . GLY A 1 93 ? -3.366 1.942 -5.405 1.00 82.62 93 GLY A O 1
ATOM 712 N N . LEU A 1 94 ? -4.022 2.279 -7.503 1.00 86.25 94 LEU A N 1
ATOM 713 C CA . LEU A 1 94 ? -5.208 3.039 -7.094 1.00 86.25 94 LEU A CA 1
ATOM 714 C C . LEU A 1 94 ? -6.190 2.174 -6.292 1.00 86.25 94 LEU A C 1
ATOM 716 O O . LEU A 1 94 ? -6.664 2.600 -5.240 1.00 86.25 94 LEU A O 1
ATOM 720 N N . ALA A 1 95 ? -6.440 0.941 -6.738 1.00 86.44 95 ALA A N 1
ATOM 721 C CA . ALA A 1 95 ? -7.292 -0.007 -6.029 1.00 86.44 95 ALA A CA 1
ATOM 722 C C . ALA A 1 95 ? -6.754 -0.308 -4.618 1.00 86.44 95 ALA A C 1
ATOM 724 O O . ALA A 1 95 ? -7.478 -0.133 -3.639 1.00 86.44 95 ALA A O 1
ATOM 725 N N . ALA A 1 96 ? -5.474 -0.670 -4.492 1.00 87.75 96 ALA A N 1
ATOM 726 C CA . ALA A 1 96 ? -4.834 -0.949 -3.204 1.00 87.75 96 ALA A CA 1
ATOM 727 C C . ALA A 1 96 ? -4.839 0.262 -2.251 1.00 87.75 96 ALA A C 1
ATOM 729 O O . ALA A 1 96 ? -4.863 0.085 -1.034 1.00 87.75 96 ALA A O 1
ATOM 730 N N . GLY A 1 97 ? -4.852 1.487 -2.786 1.00 86.38 97 GLY A N 1
ATOM 731 C CA . GLY A 1 97 ? -4.950 2.715 -1.998 1.00 86.38 97 GLY A CA 1
ATOM 732 C C . GLY A 1 97 ? -6.368 3.028 -1.515 1.00 86.38 97 GLY A C 1
ATOM 733 O O . GLY A 1 97 ? -6.534 3.440 -0.373 1.00 86.38 97 GLY A O 1
ATOM 734 N N . ILE A 1 98 ? -7.385 2.837 -2.364 1.00 87.69 98 ILE A N 1
ATOM 735 C CA . ILE A 1 98 ? -8.759 3.321 -2.125 1.00 87.69 98 ILE A CA 1
ATOM 736 C C . ILE A 1 98 ? -9.637 2.287 -1.406 1.00 87.69 98 ILE A C 1
ATOM 738 O O . ILE A 1 98 ? -10.406 2.653 -0.518 1.00 87.69 98 ILE A O 1
ATOM 742 N N . LEU A 1 99 ? -9.530 1.000 -1.759 1.00 87.12 99 LEU A N 1
ATOM 743 C CA . LEU A 1 99 ? -10.359 -0.071 -1.181 1.00 87.12 99 LEU A CA 1
ATOM 744 C C . LEU A 1 99 ? -10.359 -0.123 0.362 1.00 87.12 99 LEU A C 1
ATOM 746 O O . LEU A 1 99 ? -11.427 -0.363 0.926 1.00 87.12 99 LEU A O 1
ATOM 750 N N . PRO A 1 100 ? -9.235 0.136 1.058 1.00 85.94 100 PRO A N 1
ATOM 751 C CA . PRO A 1 100 ? -9.178 0.148 2.523 1.00 85.94 100 PRO A CA 1
ATOM 752 C C . PRO A 1 100 ? -10.089 1.160 3.235 1.00 85.94 100 PRO A C 1
ATOM 754 O O . PRO A 1 100 ? -10.287 1.038 4.439 1.00 85.94 100 PRO A O 1
ATOM 757 N N . PHE A 1 101 ? -10.642 2.148 2.523 1.00 84.69 101 PHE A N 1
ATOM 758 C CA . PHE A 1 10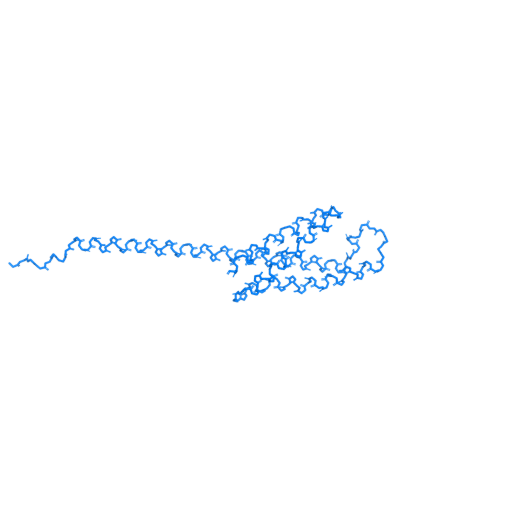1 ? -11.544 3.156 3.097 1.00 84.69 101 PHE A CA 1
ATOM 759 C C . PHE A 1 101 ? -13.030 2.762 3.053 1.00 84.69 101 PHE A C 1
ATOM 761 O O . PHE A 1 101 ? -13.853 3.431 3.680 1.00 84.69 101 PHE A O 1
ATOM 768 N N . TRP A 1 102 ? -13.396 1.698 2.332 1.00 82.94 102 TRP A N 1
ATOM 769 C CA . TRP A 1 102 ? -14.740 1.108 2.410 1.00 82.94 102 TRP A CA 1
ATOM 770 C C . TRP A 1 102 ? -14.829 0.145 3.606 1.00 82.94 102 TRP A C 1
ATOM 772 O O . TRP A 1 102 ? -13.780 -0.287 4.080 1.00 82.94 102 TRP A O 1
ATOM 782 N N . PRO A 1 103 ? -16.036 -0.217 4.103 1.00 70.50 103 PRO A N 1
ATOM 783 C CA . PRO A 1 103 ? -16.203 -1.205 5.169 1.00 70.50 103 PRO A CA 1
ATOM 784 C C . PRO A 1 103 ? -15.406 -2.469 4.835 1.00 70.50 103 PRO A C 1
ATOM 786 O O . PRO A 1 103 ? -15.759 -3.227 3.929 1.00 70.50 103 PRO A O 1
ATOM 789 N N . GLY A 1 104 ? -14.262 -2.599 5.506 1.00 64.62 104 GLY A N 1
ATOM 790 C CA . GLY A 1 104 ? -13.223 -3.552 5.161 1.00 64.62 104 GLY A CA 1
ATOM 791 C C . GLY A 1 104 ? -13.685 -4.976 5.417 1.00 64.62 104 GLY A C 1
ATOM 792 O O . GLY A 1 104 ? -14.445 -5.251 6.342 1.00 64.62 104 GLY A O 1
ATOM 793 N N . GLY A 1 105 ? -13.213 -5.887 4.576 1.00 76.88 105 GLY A N 1
ATOM 794 C CA . GLY A 1 105 ? -13.413 -7.315 4.749 1.00 76.88 105 GLY A CA 1
ATOM 795 C C . GLY A 1 105 ? -12.196 -8.090 4.254 1.00 76.88 105 GLY A C 1
ATOM 796 O O . GLY A 1 105 ? -11.284 -7.494 3.669 1.00 76.88 105 GLY A O 1
ATOM 797 N N . PRO A 1 106 ? -12.191 -9.425 4.411 1.00 83.56 106 PRO A N 1
ATOM 798 C CA . PRO A 1 106 ? -11.048 -10.273 4.066 1.00 83.56 106 PRO A CA 1
ATOM 799 C C . PRO A 1 106 ? -10.548 -10.067 2.629 1.00 83.56 106 PRO A C 1
ATOM 801 O O . PRO A 1 106 ? -9.353 -10.147 2.362 1.00 83.56 106 PRO A O 1
ATOM 804 N N . ALA A 1 107 ? -11.451 -9.741 1.699 1.00 86.12 107 ALA A N 1
ATOM 805 C CA . ALA A 1 107 ? -11.112 -9.446 0.310 1.00 86.12 107 ALA A CA 1
ATOM 806 C C . ALA A 1 107 ? -10.157 -8.245 0.159 1.00 86.12 107 ALA A C 1
ATOM 808 O O . ALA A 1 107 ? -9.225 -8.303 -0.641 1.00 86.12 107 ALA A O 1
ATOM 809 N N . VAL A 1 108 ? -10.347 -7.177 0.941 1.00 86.88 108 VAL A N 1
ATOM 810 C CA . VAL A 1 108 ? -9.479 -5.988 0.907 1.00 86.88 108 VAL A CA 1
ATOM 811 C C . VAL A 1 108 ? -8.091 -6.321 1.456 1.00 86.88 108 VAL A C 1
ATOM 813 O O . VAL A 1 108 ? -7.089 -5.922 0.863 1.00 86.88 108 VAL A O 1
ATOM 816 N N . ALA A 1 109 ? -8.018 -7.121 2.525 1.00 87.19 109 ALA A N 1
ATOM 817 C CA . ALA A 1 109 ? -6.747 -7.595 3.073 1.00 87.19 109 ALA A CA 1
ATOM 818 C C . ALA A 1 109 ? -5.949 -8.411 2.039 1.00 87.19 109 ALA A C 1
ATOM 820 O O . ALA A 1 109 ? -4.756 -8.176 1.857 1.00 87.19 109 ALA A O 1
ATOM 821 N N . TRP A 1 110 ? -6.605 -9.292 1.274 1.00 89.19 110 TRP A N 1
ATOM 822 C CA . TRP A 1 110 ? -5.948 -10.051 0.200 1.00 89.19 110 TRP A CA 1
ATOM 823 C C . TRP A 1 110 ? -5.429 -9.179 -0.948 1.00 89.19 110 TRP A C 1
ATOM 825 O O . TRP A 1 110 ? -4.363 -9.469 -1.501 1.00 89.19 110 TRP A O 1
ATOM 835 N N . VAL A 1 111 ? -6.129 -8.094 -1.295 1.00 90.44 111 VAL A N 1
ATOM 836 C CA . VAL A 1 111 ? -5.629 -7.109 -2.272 1.00 90.44 111 VAL A CA 1
ATOM 837 C C . VAL A 1 111 ? -4.353 -6.444 -1.754 1.00 90.44 111 VAL A C 1
ATOM 839 O O . VAL A 1 111 ? -3.376 -6.337 -2.495 1.00 90.44 111 VAL A O 1
ATOM 842 N N . LEU A 1 112 ? -4.322 -6.063 -0.475 1.00 90.12 112 LEU A N 1
ATOM 843 C CA . LEU A 1 112 ? -3.144 -5.467 0.157 1.00 90.12 112 LEU A CA 1
ATOM 844 C C . LEU A 1 112 ? -1.975 -6.452 0.270 1.00 90.12 112 LEU A C 1
ATOM 846 O O . LEU A 1 112 ? -0.839 -6.085 -0.022 1.00 90.12 112 LEU A O 1
ATOM 850 N N . PHE A 1 113 ? -2.224 -7.721 0.596 1.00 91.00 113 PHE A N 1
ATOM 851 C CA . PHE A 1 113 ? -1.180 -8.750 0.573 1.00 91.00 113 PHE A CA 1
ATOM 852 C C . PHE A 1 113 ? -0.636 -8.982 -0.833 1.00 91.00 113 PHE A C 1
ATOM 854 O O . PHE A 1 113 ? 0.574 -9.095 -1.016 1.00 91.00 113 PHE A O 1
ATOM 861 N N . THR A 1 114 ? -1.505 -8.971 -1.844 1.00 91.12 114 THR A N 1
ATOM 862 C CA . THR A 1 114 ? -1.072 -9.034 -3.245 1.00 91.12 114 THR A CA 1
ATOM 863 C C . THR A 1 114 ? -0.191 -7.833 -3.598 1.00 91.12 114 THR A C 1
ATOM 865 O O . THR A 1 114 ? 0.843 -8.002 -4.242 1.00 91.12 114 THR A O 1
ATOM 868 N N . ALA A 1 115 ? -0.537 -6.633 -3.123 1.00 90.94 115 ALA A N 1
ATOM 869 C CA . ALA A 1 115 ? 0.277 -5.434 -3.316 1.00 90.94 115 ALA A CA 1
ATOM 870 C C . ALA A 1 115 ? 1.638 -5.532 -2.618 1.00 90.94 115 ALA A C 1
ATOM 872 O O . ALA A 1 115 ? 2.658 -5.174 -3.208 1.00 90.94 115 ALA A O 1
ATOM 873 N N . ALA A 1 116 ? 1.677 -6.083 -1.403 1.00 91.06 116 ALA A N 1
ATOM 874 C CA . ALA A 1 116 ? 2.922 -6.338 -0.690 1.00 91.06 116 ALA A CA 1
ATOM 875 C C . ALA A 1 116 ? 3.830 -7.310 -1.462 1.00 91.06 116 ALA A C 1
ATOM 877 O O . ALA A 1 116 ? 5.021 -7.046 -1.613 1.00 91.06 116 ALA A O 1
ATOM 878 N N . VAL A 1 117 ? 3.273 -8.393 -2.017 1.00 92.00 117 VAL A N 1
ATOM 879 C CA . VAL A 1 117 ? 4.025 -9.356 -2.842 1.00 92.00 117 VAL A CA 1
ATOM 880 C C . VAL A 1 117 ? 4.593 -8.699 -4.100 1.00 92.00 117 VAL A C 1
ATOM 882 O O . VAL A 1 117 ? 5.760 -8.918 -4.418 1.00 92.00 117 VAL A O 1
ATOM 885 N N . ILE A 1 118 ? 3.808 -7.869 -4.793 1.00 90.56 118 ILE A N 1
ATOM 886 C CA . ILE A 1 118 ? 4.273 -7.143 -5.986 1.00 90.56 118 ILE A CA 1
ATOM 887 C C .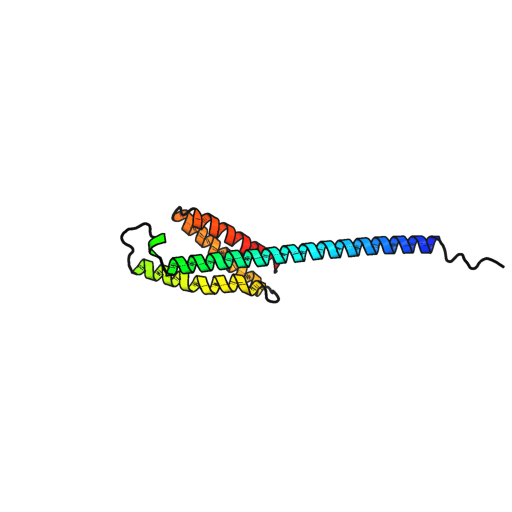 ILE A 1 118 ? 5.465 -6.241 -5.639 1.00 90.56 118 ILE A C 1
ATOM 889 O O . ILE A 1 118 ? 6.490 -6.306 -6.312 1.00 90.56 118 ILE A O 1
ATOM 893 N N . GLN A 1 119 ? 5.385 -5.487 -4.540 1.00 89.12 119 GLN A N 1
ATOM 894 C CA . GLN A 1 119 ? 6.487 -4.630 -4.097 1.00 89.12 119 GLN A CA 1
ATOM 895 C C . GLN A 1 119 ? 7.739 -5.432 -3.701 1.00 89.12 119 GLN A C 1
ATOM 897 O O . GLN A 1 119 ? 8.860 -5.000 -3.957 1.00 89.12 119 GLN A O 1
ATOM 902 N N . ILE A 1 120 ? 7.590 -6.633 -3.133 1.00 89.88 120 ILE A N 1
ATOM 903 C CA . ILE A 1 120 ? 8.735 -7.523 -2.869 1.00 89.88 120 ILE A CA 1
ATOM 904 C C . ILE A 1 120 ? 9.413 -7.941 -4.182 1.00 89.88 120 ILE A C 1
ATOM 906 O O . ILE A 1 120 ? 10.643 -7.957 -4.255 1.00 89.88 120 ILE A O 1
ATOM 910 N N . MET A 1 121 ? 8.643 -8.242 -5.232 1.00 88.75 121 MET A N 1
ATOM 911 C CA . MET A 1 121 ? 9.213 -8.542 -6.552 1.00 88.75 121 MET A CA 1
ATOM 912 C C . MET A 1 121 ? 9.971 -7.338 -7.123 1.00 88.75 121 MET A C 1
ATOM 914 O O . MET A 1 121 ? 11.068 -7.505 -7.660 1.00 88.75 121 MET A O 1
ATOM 918 N N . ASP A 1 122 ? 9.445 -6.127 -6.936 1.00 87.44 122 ASP A N 1
ATOM 919 C CA . ASP A 1 122 ? 10.117 -4.892 -7.346 1.00 87.44 122 ASP A CA 1
ATOM 920 C C . ASP A 1 122 ? 11.450 -4.693 -6.606 1.00 87.44 122 ASP A C 1
ATOM 922 O O . ASP A 1 122 ? 12.442 -4.311 -7.230 1.00 87.44 122 ASP A O 1
ATOM 926 N N . VAL A 1 123 ? 11.536 -5.044 -5.315 1.00 88.31 123 VAL A N 1
ATOM 927 C CA . VAL A 1 123 ? 12.810 -5.057 -4.568 1.00 88.31 123 VAL A CA 1
ATOM 928 C C . VAL A 1 123 ? 13.804 -6.043 -5.184 1.00 88.31 123 VAL A C 1
ATOM 930 O O . VAL A 1 123 ? 14.966 -5.685 -5.375 1.00 88.31 123 VAL A O 1
ATOM 933 N N . ILE A 1 124 ? 13.374 -7.262 -5.527 1.00 89.88 124 ILE A N 1
ATOM 934 C CA . ILE A 1 124 ? 14.247 -8.283 -6.137 1.00 89.88 124 ILE A CA 1
ATOM 935 C C . ILE A 1 124 ? 14.831 -7.768 -7.460 1.00 89.88 124 ILE A C 1
ATOM 937 O O . ILE A 1 124 ? 16.044 -7.849 -7.680 1.00 89.88 124 ILE A O 1
ATOM 941 N N . ILE A 1 125 ? 13.990 -7.178 -8.315 1.00 86.00 125 ILE A N 1
ATOM 942 C CA . ILE A 1 125 ? 14.415 -6.577 -9.587 1.00 86.00 125 ILE A CA 1
ATOM 943 C C . ILE A 1 125 ? 15.382 -5.414 -9.332 1.00 86.00 125 ILE A C 1
ATOM 945 O O . ILE A 1 125 ? 16.443 -5.334 -9.957 1.00 86.00 125 ILE A O 1
ATOM 949 N N . ALA A 1 126 ? 15.053 -4.529 -8.391 1.00 85.31 126 ALA A N 1
ATOM 950 C CA . ALA A 1 126 ? 15.856 -3.356 -8.067 1.00 85.31 126 ALA A CA 1
ATOM 951 C C . ALA A 1 126 ? 17.238 -3.715 -7.506 1.00 85.31 126 ALA A C 1
ATOM 953 O O . ALA A 1 126 ? 18.224 -3.062 -7.850 1.00 85.31 126 ALA A O 1
ATOM 954 N N . VAL A 1 127 ? 17.337 -4.774 -6.696 1.00 88.56 127 VAL A N 1
ATOM 955 C CA . VAL A 1 127 ? 18.614 -5.326 -6.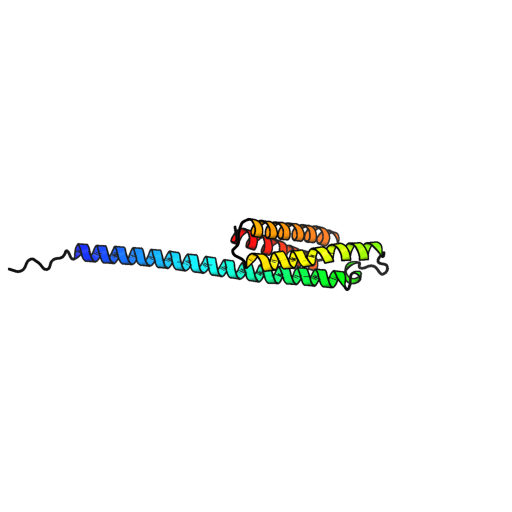216 1.00 88.56 127 VAL A CA 1
ATOM 956 C C . VAL A 1 127 ? 19.452 -5.827 -7.389 1.00 88.56 127 VAL A C 1
ATOM 958 O O . VAL A 1 127 ? 20.633 -5.484 -7.475 1.00 88.56 127 VAL A O 1
ATOM 961 N N . GLY A 1 128 ? 18.844 -6.558 -8.329 1.00 85.94 128 GLY A N 1
ATOM 962 C CA . GLY A 1 128 ? 19.515 -7.007 -9.554 1.00 85.94 128 GLY A CA 1
ATOM 963 C C . GLY A 1 128 ? 20.050 -5.849 -10.404 1.00 85.94 128 GLY A C 1
ATOM 964 O O . GLY A 1 128 ? 21.154 -5.934 -10.941 1.00 85.94 128 GLY A O 1
ATOM 965 N N . LYS A 1 129 ? 19.310 -4.734 -10.464 1.00 81.44 129 LYS A N 1
ATOM 966 C CA . LYS A 1 129 ? 19.698 -3.512 -11.193 1.00 81.44 129 LYS A CA 1
ATOM 967 C C . LYS A 1 129 ? 20.542 -2.523 -10.371 1.00 81.44 129 LYS A C 1
ATOM 969 O O . LYS A 1 129 ? 20.997 -1.529 -10.921 1.00 81.44 129 LYS A O 1
ATOM 974 N N . LYS A 1 130 ? 20.790 -2.794 -9.081 1.00 83.88 130 LYS A N 1
ATOM 975 C CA . LYS A 1 130 ? 21.484 -1.909 -8.115 1.00 83.88 130 LYS A CA 1
ATOM 976 C C . LYS A 1 130 ? 20.840 -0.520 -7.946 1.00 83.88 130 LYS A C 1
ATOM 978 O O . LYS A 1 130 ? 21.506 0.441 -7.559 1.00 83.88 130 LYS A O 1
ATOM 983 N N . GLU A 1 131 ? 19.530 -0.432 -8.154 1.00 81.50 131 GLU A N 1
ATOM 984 C CA . GLU A 1 131 ? 18.752 0.809 -8.090 1.00 81.50 131 GLU A CA 1
ATOM 985 C C . GLU A 1 131 ? 18.298 1.113 -6.658 1.00 81.50 131 GLU A C 1
ATOM 987 O O . GLU A 1 131 ? 17.210 0.731 -6.223 1.00 81.50 131 GLU A O 1
ATOM 992 N N . ARG A 1 132 ? 19.139 1.821 -5.896 1.00 83.75 132 ARG A N 1
ATOM 993 C CA . ARG A 1 132 ? 18.901 2.087 -4.462 1.00 83.75 132 ARG A CA 1
ATOM 994 C C . ARG A 1 132 ? 17.557 2.762 -4.174 1.00 83.75 132 ARG A C 1
ATOM 996 O O . ARG A 1 132 ? 16.924 2.430 -3.176 1.00 83.75 132 ARG A O 1
ATOM 1003 N N . GLY A 1 133 ? 17.114 3.678 -5.038 1.00 82.75 133 GLY A N 1
ATOM 1004 C CA . GLY A 1 133 ? 15.836 4.376 -4.868 1.00 82.75 133 GLY A CA 1
ATOM 1005 C C . GLY A 1 133 ? 14.635 3.429 -4.929 1.00 82.75 133 GLY A C 1
ATOM 1006 O O . GLY A 1 133 ? 13.764 3.478 -4.062 1.00 82.75 133 GLY A O 1
ATOM 1007 N N . MET A 1 134 ? 14.631 2.514 -5.902 1.00 84.38 134 MET A N 1
ATOM 1008 C CA . MET A 1 134 ? 13.566 1.523 -6.072 1.00 84.38 134 MET A CA 1
ATOM 1009 C C . MET A 1 134 ? 13.585 0.479 -4.950 1.00 84.38 134 MET A C 1
ATOM 1011 O O . MET A 1 134 ? 12.524 0.125 -4.448 1.00 84.38 134 MET A O 1
ATOM 1015 N N . ILE A 1 135 ? 14.770 0.063 -4.481 1.00 87.75 135 ILE A N 1
ATOM 1016 C CA . ILE A 1 135 ? 14.901 -0.845 -3.325 1.00 87.75 135 ILE A CA 1
ATOM 1017 C C . ILE A 1 135 ? 14.219 -0.245 -2.094 1.00 87.75 135 ILE A C 1
ATOM 1019 O O . ILE A 1 135 ? 13.410 -0.915 -1.454 1.00 87.75 135 ILE A O 1
ATOM 1023 N N . ILE A 1 136 ? 14.528 1.012 -1.762 1.00 88.88 136 ILE A N 1
ATOM 1024 C CA . ILE A 1 136 ? 13.976 1.671 -0.571 1.00 88.88 136 ILE A CA 1
ATOM 1025 C C . ILE A 1 136 ? 12.468 1.876 -0.731 1.00 88.88 136 ILE A C 1
ATOM 1027 O O . ILE A 1 136 ? 11.705 1.487 0.152 1.00 88.88 136 ILE A O 1
ATOM 1031 N N . GLY A 1 137 ? 12.031 2.441 -1.861 1.00 85.75 137 GLY A N 1
ATOM 1032 C CA . GLY A 1 137 ? 10.618 2.738 -2.104 1.00 85.75 137 GLY A CA 1
ATOM 1033 C C . GLY A 1 137 ? 9.738 1.488 -2.086 1.00 85.75 137 GLY A C 1
ATOM 1034 O O . GLY A 1 137 ? 8.730 1.453 -1.380 1.00 85.75 137 GLY A O 1
ATOM 1035 N N . ALA A 1 138 ? 10.153 0.436 -2.794 1.00 87.75 138 ALA A N 1
ATOM 1036 C CA . ALA A 1 138 ? 9.414 -0.820 -2.840 1.00 87.75 138 ALA A CA 1
ATOM 1037 C C . ALA A 1 138 ? 9.436 -1.550 -1.484 1.00 87.75 138 ALA A C 1
ATOM 1039 O O . ALA A 1 138 ? 8.406 -2.063 -1.054 1.00 87.75 138 ALA A O 1
ATOM 1040 N N . SER A 1 139 ? 10.547 -1.514 -0.736 1.00 91.38 139 SER A N 1
ATOM 1041 C CA . SER A 1 139 ? 10.605 -2.108 0.614 1.00 91.38 139 SER A CA 1
ATOM 1042 C C . SER A 1 139 ? 9.639 -1.429 1.588 1.00 91.38 139 SER A C 1
ATOM 1044 O O . SER A 1 139 ? 8.907 -2.104 2.314 1.00 91.38 139 SER A O 1
ATOM 1046 N N . VAL A 1 140 ? 9.607 -0.090 1.589 1.00 91.69 140 VAL A N 1
ATOM 1047 C CA . VAL A 1 140 ? 8.660 0.684 2.408 1.00 91.69 140 VAL A CA 1
ATOM 1048 C C . VAL A 1 140 ? 7.230 0.350 2.003 1.00 91.69 140 VAL A C 1
ATOM 1050 O O . VAL A 1 140 ? 6.390 0.100 2.867 1.00 91.69 140 VAL A O 1
ATOM 1053 N N . GLY A 1 141 ? 6.958 0.289 0.698 1.00 88.06 141 GLY A N 1
ATOM 1054 C CA . GLY A 1 141 ? 5.622 -0.021 0.218 1.00 88.06 141 GLY A CA 1
ATOM 1055 C C . GLY A 1 141 ? 5.150 -1.422 0.593 1.00 88.06 141 GLY A C 1
ATOM 1056 O O . GLY A 1 141 ? 4.016 -1.578 1.042 1.00 88.06 141 GLY A O 1
ATOM 1057 N N . ALA A 1 142 ? 6.028 -2.423 0.505 1.00 93.00 142 ALA A N 1
ATOM 1058 C CA . ALA A 1 142 ? 5.728 -3.785 0.935 1.00 93.00 142 ALA A CA 1
ATOM 1059 C C . ALA A 1 142 ? 5.330 -3.844 2.418 1.00 93.00 142 ALA A C 1
ATOM 1061 O O . ALA A 1 142 ? 4.309 -4.446 2.756 1.00 93.00 142 ALA A O 1
ATOM 1062 N N . LEU A 1 143 ? 6.093 -3.179 3.296 1.00 94.06 143 LEU A N 1
ATOM 1063 C CA . LEU A 1 143 ? 5.784 -3.124 4.727 1.00 94.06 143 LEU A CA 1
ATOM 1064 C C . LEU A 1 143 ? 4.435 -2.457 4.994 1.00 94.06 143 LEU A C 1
ATOM 1066 O O . LEU A 1 143 ? 3.634 -2.977 5.767 1.00 94.06 143 LEU A O 1
ATOM 1070 N N . VAL A 1 144 ? 4.179 -1.308 4.368 1.00 91.81 144 VAL A N 1
ATOM 1071 C CA . VAL A 1 144 ? 2.954 -0.538 4.613 1.00 91.81 144 VAL A CA 1
ATOM 1072 C C . VAL A 1 144 ? 1.716 -1.302 4.143 1.00 91.81 144 VAL A C 1
ATOM 1074 O O . VAL A 1 144 ? 0.750 -1.391 4.900 1.00 91.81 144 VAL A O 1
ATOM 1077 N N . HIS A 1 145 ? 1.747 -1.907 2.950 1.00 91.44 145 HIS A N 1
ATOM 1078 C CA . HIS A 1 145 ? 0.634 -2.729 2.465 1.00 91.44 145 HIS A CA 1
ATOM 1079 C C . HIS A 1 145 ? 0.382 -3.938 3.375 1.00 91.44 145 HIS A C 1
ATOM 1081 O O . HIS A 1 145 ? -0.767 -4.224 3.710 1.00 91.44 145 HIS A O 1
ATOM 1087 N N . LEU A 1 146 ? 1.443 -4.612 3.834 1.00 92.62 146 LEU A N 1
ATOM 1088 C CA . LEU A 1 146 ? 1.332 -5.756 4.740 1.00 92.62 146 LEU A CA 1
ATOM 1089 C C . LEU A 1 146 ? 0.708 -5.364 6.086 1.00 92.62 146 LEU A C 1
ATOM 1091 O O . LEU A 1 146 ? -0.248 -5.999 6.528 1.00 92.62 146 LEU A O 1
ATOM 1095 N N . LEU A 1 147 ? 1.217 -4.306 6.724 1.00 92.38 147 LEU A N 1
ATOM 1096 C CA . LEU A 1 147 ? 0.711 -3.829 8.014 1.00 92.38 147 LEU A CA 1
ATOM 1097 C C . LEU A 1 147 ? -0.735 -3.333 7.913 1.00 92.38 147 LEU A C 1
ATOM 1099 O O . LEU A 1 147 ? -1.537 -3.605 8.802 1.00 92.38 147 LEU A O 1
ATOM 1103 N N . CYS A 1 148 ? -1.080 -2.647 6.822 1.00 89.62 148 CYS A N 1
ATOM 1104 C CA . CYS A 1 148 ? -2.448 -2.214 6.557 1.00 89.62 148 CYS A CA 1
ATOM 1105 C C . CYS A 1 148 ? -3.389 -3.416 6.359 1.00 89.62 148 CYS A C 1
ATOM 1107 O O . CYS A 1 148 ? -4.472 -3.445 6.937 1.00 89.62 148 CYS A O 1
ATOM 1109 N N . GLY A 1 149 ? -2.953 -4.447 5.624 1.00 88.50 149 GLY A N 1
ATOM 1110 C CA . GLY A 1 149 ? -3.718 -5.683 5.436 1.00 88.50 149 GLY A CA 1
ATOM 1111 C C . GLY A 1 149 ? -3.980 -6.426 6.746 1.00 88.50 149 GLY A C 1
ATOM 1112 O O . GLY A 1 149 ? -5.111 -6.832 6.995 1.00 88.50 149 GLY A O 1
ATOM 1113 N N . ILE A 1 150 ? -2.967 -6.531 7.614 1.00 89.94 150 ILE A N 1
ATOM 1114 C CA . ILE A 1 150 ? -3.099 -7.130 8.954 1.00 89.94 150 ILE A CA 1
ATOM 1115 C C . ILE A 1 150 ? -4.058 -6.320 9.836 1.00 89.94 150 ILE A C 1
ATOM 1117 O O . ILE A 1 150 ? -4.815 -6.904 10.595 1.00 89.94 150 ILE A O 1
ATOM 1121 N N . ALA A 1 151 ? -4.041 -4.988 9.744 1.00 87.94 151 ALA A N 1
ATOM 1122 C CA . ALA A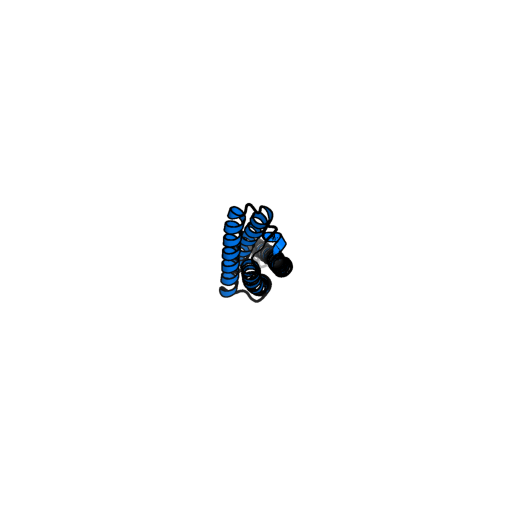 1 151 ? -4.885 -4.123 10.571 1.00 87.94 151 ALA A CA 1
ATOM 1123 C C . ALA A 1 151 ? -6.371 -4.109 10.160 1.00 87.94 151 ALA A C 1
ATOM 1125 O O . ALA A 1 151 ? -7.206 -3.634 10.929 1.00 87.94 151 ALA A O 1
ATOM 1126 N N . ILE A 1 152 ? -6.696 -4.556 8.943 1.00 85.38 152 ILE A N 1
ATOM 1127 C CA . ILE A 1 152 ? -8.072 -4.622 8.416 1.00 85.38 152 ILE A CA 1
ATOM 1128 C C . ILE A 1 152 ? -8.688 -6.016 8.598 1.00 85.38 152 ILE A C 1
ATOM 1130 O O . ILE A 1 152 ? -9.913 -6.139 8.582 1.00 85.38 152 ILE A O 1
ATOM 1134 N N . MET A 1 153 ? -7.851 -7.047 8.727 1.00 82.38 153 MET A N 1
ATOM 1135 C CA . MET A 1 153 ? -8.255 -8.442 8.924 1.00 82.38 153 MET A CA 1
ATOM 1136 C C . MET A 1 153 ? -8.756 -8.697 10.348 1.00 82.38 153 MET A C 1
ATOM 1138 O O . MET A 1 153 ? -9.737 -9.464 10.462 1.00 82.38 153 MET A O 1
#

Secondary structure (DSSP, 8-state):
---S--S-HHHHHHHHHHHHHHHHHHHHHHHHHHHHHHHHHHHHHHHHHHHHHHHHHHHHHHH-GGGGT-SS---HHHHHHHHHHHHHHHHHHHHHHHGGGSS--HHHHHHHHHHHHHHHHHHHHHHHHT-HHHHHHHHHHHHHHHHHHHHH-

Foldseek 3Di:
DDDDPPPPVVVVVVVVVVVVVVVVVVVVVVVVVVVLVVVLVVLLVLLLVLLVVQLVVLVCCLVCVVVLPPDPDDPPVSNVVSNVVSVVSNVLSNLLNPVLVPLFDLVNLVSLQVQLVVLVVQLVVCVVVVPPVSVVSSNSNSVSSNVSSVSRD